Protein AF-A0A1H9XMQ0-F1 (afdb_monomer)

Secondary structure (DSSP, 8-state):
-PPPPPSS-TTSTTHHHHHHHHHHHHHHHHHHHHHHTT--HHHHHHHHHHHHHHHHHHHHHS--GGGGTT-----------------

Foldseek 3Di:
DDQDDQPDDPPDPCSVVSNCVSVVVVLVVVLVVCVVVVDDSVVSVVVVVVVVVVVVVVCVVPPDPVVVPPPPPPPPPDDDDDDDDDD

Solvent-accessible surface area (backbone atoms only — not comparable to full-atom values): 5682 Å² total; per-residue (Å²): 133,76,72,62,77,77,92,50,58,90,90,40,89,57,28,63,57,51,52,50,60,39,45,47,62,56,51,49,52,53,49,52,52,42,39,74,74,70,46,56,66,69,61,52,53,55,48,50,52,53,52,51,51,53,48,52,55,52,48,73,72,52,73,69,77,76,80,72,80,78,81,80,84,74,73,85,85,73,85,74,94,74,79,92,76,89,131

pLDDT: mean 70.75, std 16.01, range [43.44, 92.19]

Mean predicted aligned error: 15.27 Å

Radius of gyration: 23.79 Å; Cα contacts (8 Å, |Δi|>4): 28; chains: 1; bounding box: 79×20×43 Å

Structure (mmCIF, N/CA/C/O backbone):
data_AF-A0A1H9XMQ0-F1
#
_entry.id   AF-A0A1H9XMQ0-F1
#
loop_
_atom_site.group_PDB
_atom_site.id
_atom_site.type_symbol
_atom_site.label_atom_id
_atom_site.label_alt_id
_atom_site.label_comp_id
_atom_site.label_asym_id
_atom_site.label_entity_id
_atom_site.label_seq_id
_atom_site.pdbx_PDB_ins_code
_atom_site.Cartn_x
_atom_site.Cartn_y
_atom_site.Cartn_z
_atom_site.occupancy
_atom_site.B_iso_or_equiv
_atom_site.auth_seq_id
_atom_site.auth_comp_id
_atom_site.auth_asym_id
_atom_site.auth_atom_id
_atom_site.pdbx_PDB_model_num
ATOM 1 N N . MET A 1 1 ? 0.258 -11.325 -3.956 1.00 48.84 1 MET A N 1
ATOM 2 C CA . MET A 1 1 ? -0.166 -10.234 -4.848 1.00 48.84 1 MET A CA 1
ATOM 3 C C . MET A 1 1 ? 1.099 -9.468 -5.149 1.00 48.84 1 MET A C 1
ATOM 5 O O . MET A 1 1 ? 1.670 -8.899 -4.226 1.00 48.84 1 MET A O 1
ATOM 9 N N . ASP A 1 2 ? 1.591 -9.598 -6.371 1.00 58.50 2 ASP A N 1
ATOM 10 C CA . ASP A 1 2 ? 2.926 -9.162 -6.770 1.00 58.50 2 ASP A CA 1
ATOM 11 C C . ASP A 1 2 ? 2.828 -7.822 -7.499 1.00 58.50 2 ASP A C 1
ATOM 13 O O . ASP A 1 2 ? 1.907 -7.609 -8.290 1.00 58.50 2 ASP A O 1
ATOM 17 N N . VAL A 1 3 ? 3.763 -6.915 -7.216 1.00 61.34 3 VAL A N 1
ATOM 18 C CA . VAL A 1 3 ? 3.914 -5.680 -7.991 1.00 61.34 3 VAL A CA 1
ATOM 19 C C . VAL A 1 3 ? 4.412 -6.085 -9.375 1.00 61.34 3 VAL A C 1
ATOM 21 O O . VAL A 1 3 ? 5.433 -6.761 -9.505 1.00 61.34 3 VAL A O 1
ATOM 24 N N . VAL A 1 4 ? 3.650 -5.731 -10.408 1.00 68.75 4 VAL A N 1
ATOM 25 C CA . VAL A 1 4 ? 3.975 -6.087 -11.793 1.00 68.75 4 VAL A CA 1
ATOM 26 C C . VAL A 1 4 ? 5.255 -5.361 -12.208 1.00 68.75 4 VAL A C 1
ATOM 28 O O . VAL A 1 4 ? 5.423 -4.181 -11.902 1.00 68.75 4 VAL A O 1
ATOM 31 N N . SER A 1 5 ? 6.157 -6.059 -12.906 1.00 68.00 5 SER A N 1
ATOM 32 C CA . SER A 1 5 ? 7.380 -5.458 -13.449 1.00 68.00 5 SER A CA 1
ATOM 33 C C . SER A 1 5 ? 7.050 -4.237 -14.318 1.00 68.00 5 SER A C 1
ATOM 35 O O . SER A 1 5 ? 6.045 -4.262 -15.039 1.00 68.00 5 SER A O 1
ATOM 37 N N . PRO A 1 6 ? 7.873 -3.174 -14.276 1.00 69.00 6 PRO A N 1
ATOM 38 C CA . PRO A 1 6 ? 7.588 -1.941 -14.997 1.00 69.00 6 PRO A CA 1
ATOM 39 C C . PRO A 1 6 ? 7.434 -2.217 -16.496 1.00 69.00 6 PRO A C 1
ATOM 41 O O . PRO A 1 6 ? 8.318 -2.781 -17.138 1.00 69.00 6 PRO A O 1
ATOM 44 N N . SER A 1 7 ? 6.292 -1.815 -17.060 1.00 66.44 7 SER A N 1
ATOM 45 C CA . SER A 1 7 ? 6.011 -1.989 -18.493 1.00 66.44 7 SER A CA 1
ATOM 46 C C . SER A 1 7 ? 6.731 -0.957 -19.370 1.00 66.44 7 SER A C 1
ATOM 48 O O . SER A 1 7 ? 6.739 -1.101 -20.593 1.00 66.44 7 SER A O 1
ATOM 50 N N . PHE A 1 8 ? 7.306 0.085 -18.765 1.00 70.44 8 PHE A N 1
ATOM 51 C CA . PHE A 1 8 ? 7.989 1.178 -19.448 1.00 70.44 8 PHE A CA 1
ATOM 52 C C . PHE A 1 8 ? 9.406 1.359 -18.889 1.00 70.44 8 PHE A C 1
ATOM 54 O O . PHE A 1 8 ? 9.644 1.042 -17.724 1.00 70.44 8 PHE A O 1
ATOM 61 N N . PRO A 1 9 ? 10.351 1.874 -19.692 1.00 70.38 9 PRO A N 1
ATOM 62 C CA . PRO A 1 9 ? 11.661 2.272 -19.190 1.00 70.38 9 PRO A CA 1
ATOM 63 C C . PRO A 1 9 ? 11.554 3.509 -18.274 1.00 70.38 9 PRO A C 1
ATOM 65 O O . PRO A 1 9 ? 10.627 4.304 -18.443 1.00 70.38 9 PRO A O 1
ATOM 68 N N . PRO A 1 10 ? 12.527 3.731 -17.368 1.00 70.88 10 PRO A N 1
ATOM 69 C CA . PRO A 1 10 ? 12.507 4.830 -16.389 1.00 70.88 10 PRO A CA 1
ATOM 70 C C . PRO A 1 10 ? 12.466 6.236 -17.015 1.00 70.88 10 PRO A C 1
ATOM 72 O O . PRO A 1 10 ? 12.048 7.190 -16.371 1.00 70.88 10 PRO A O 1
ATOM 75 N N . ASN A 1 11 ? 12.840 6.370 -18.292 1.00 71.75 11 ASN A N 1
ATOM 76 C CA . ASN A 1 11 ? 12.810 7.630 -19.046 1.00 71.75 11 ASN A CA 1
ATOM 77 C C . ASN A 1 11 ? 11.477 7.896 -19.775 1.00 71.75 11 ASN A C 1
ATOM 79 O O . ASN A 1 11 ? 11.383 8.834 -20.568 1.00 71.75 11 ASN A O 1
ATOM 83 N N . HIS A 1 12 ? 10.459 7.055 -19.580 1.00 70.81 12 HIS A N 1
ATOM 84 C CA . HIS A 1 12 ? 9.155 7.208 -20.221 1.00 70.81 12 HIS A CA 1
ATOM 85 C C . HIS A 1 12 ? 8.217 8.050 -19.348 1.00 70.81 12 HIS A C 1
ATOM 87 O O . HIS A 1 12 ? 8.141 7.840 -18.140 1.00 70.81 12 HIS A O 1
ATOM 93 N N . SER A 1 13 ? 7.439 8.951 -19.955 1.00 74.12 13 SER A N 1
ATOM 94 C CA . SER A 1 13 ? 6.441 9.779 -19.248 1.00 74.12 13 SER A CA 1
ATOM 95 C C . SER A 1 13 ? 5.453 8.950 -18.429 1.00 74.12 13 SER A C 1
ATOM 97 O O . SER A 1 13 ? 5.041 9.347 -17.345 1.00 74.12 13 SER A O 1
ATOM 99 N N . ASP A 1 14 ? 5.095 7.782 -18.953 1.00 75.56 14 ASP A N 1
ATOM 100 C CA . ASP A 1 14 ? 4.124 6.874 -18.343 1.00 75.56 14 ASP A CA 1
ATOM 101 C C . ASP A 1 14 ? 4.746 5.888 -17.342 1.00 75.56 14 ASP A C 1
ATOM 103 O O . ASP A 1 14 ? 4.028 5.047 -16.810 1.00 75.56 14 ASP A O 1
ATOM 107 N N . TYR A 1 15 ? 6.054 5.973 -17.059 1.00 75.62 15 TYR A N 1
ATOM 108 C CA . TYR A 1 15 ? 6.696 5.137 -16.037 1.00 75.62 15 TYR A CA 1
ATOM 109 C C . TYR A 1 15 ? 6.070 5.365 -14.657 1.00 75.62 15 TYR A C 1
ATOM 111 O O . TYR A 1 15 ? 5.719 4.415 -13.957 1.00 75.62 15 TYR A O 1
ATOM 119 N N . ASP A 1 16 ? 5.855 6.634 -14.309 1.00 74.81 16 ASP A N 1
ATOM 120 C CA . ASP A 1 16 ? 5.267 7.036 -13.032 1.00 74.81 16 ASP A CA 1
ATOM 121 C C . ASP A 1 16 ? 3.815 6.548 -12.912 1.00 74.81 16 ASP A C 1
ATOM 123 O O . ASP A 1 16 ? 3.425 5.923 -11.927 1.00 74.81 16 ASP A O 1
ATOM 127 N N . LEU A 1 17 ? 3.037 6.722 -13.986 1.00 79.00 17 LEU A N 1
ATOM 128 C CA . LEU A 1 17 ? 1.655 6.253 -14.060 1.00 79.00 17 LEU A CA 1
ATOM 129 C C . LEU A 1 17 ? 1.565 4.722 -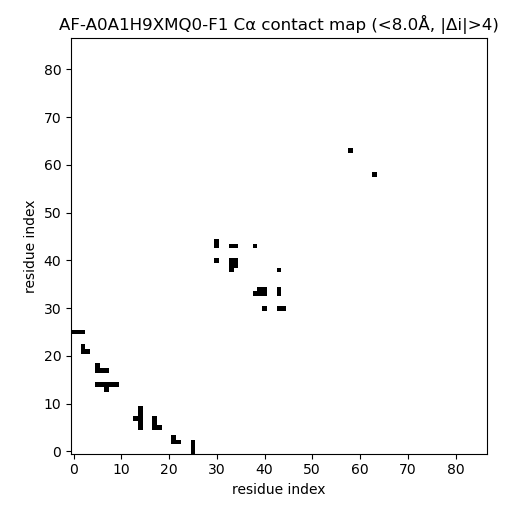13.975 1.00 79.00 17 LEU A C 1
ATOM 131 O O . LEU A 1 17 ? 0.706 4.191 -13.275 1.00 79.00 17 LEU A O 1
ATOM 135 N N . ALA A 1 18 ? 2.455 3.999 -14.655 1.00 78.00 18 ALA A N 1
ATOM 136 C CA . ALA A 1 18 ? 2.497 2.542 -14.594 1.00 78.00 18 ALA A CA 1
ATOM 137 C C . ALA A 1 18 ? 2.870 2.033 -13.196 1.00 78.00 18 ALA A C 1
ATOM 139 O O . ALA A 1 18 ? 2.293 1.048 -12.739 1.00 78.00 18 ALA A O 1
ATOM 140 N N . CYS A 1 19 ? 3.779 2.723 -12.500 1.00 77.50 19 CYS A N 1
ATOM 141 C CA . CYS A 1 19 ? 4.119 2.429 -11.111 1.00 77.50 19 CYS A CA 1
ATOM 142 C C . CYS A 1 19 ? 2.905 2.622 -10.187 1.00 77.50 19 CYS A C 1
ATOM 144 O O . CYS A 1 19 ? 2.568 1.726 -9.413 1.00 77.50 19 CYS A O 1
ATOM 146 N N . GLN A 1 20 ? 2.186 3.740 -10.330 1.00 79.88 20 GLN A N 1
ATOM 147 C CA . GLN A 1 20 ? 0.968 4.011 -9.559 1.00 79.88 20 GLN A CA 1
ATOM 148 C C . GLN A 1 20 ? -0.102 2.932 -9.786 1.00 79.88 20 GLN A C 1
ATOM 150 O O . GLN A 1 20 ? -0.644 2.395 -8.824 1.00 79.88 20 GLN A O 1
ATOM 155 N N . VAL A 1 21 ? -0.35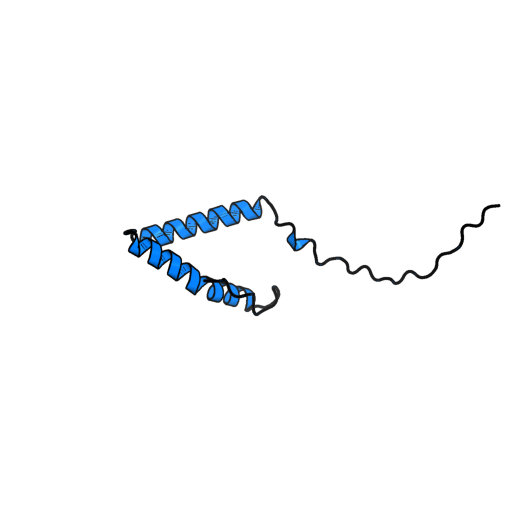9 2.550 -11.042 1.00 82.25 21 VAL A N 1
ATOM 156 C CA . VAL A 1 21 ? -1.343 1.506 -11.384 1.00 82.25 21 VAL A CA 1
ATOM 157 C C . VAL A 1 21 ? -0.930 0.133 -10.845 1.00 82.25 21 VAL A C 1
ATOM 159 O O . VAL A 1 21 ? -1.776 -0.624 -10.371 1.00 82.25 21 VAL A O 1
ATOM 162 N N . ALA A 1 22 ? 0.362 -0.198 -10.886 1.00 80.94 22 ALA A N 1
ATOM 163 C CA . ALA A 1 22 ? 0.868 -1.456 -10.342 1.00 80.94 22 ALA A CA 1
ATOM 164 C C . ALA A 1 22 ? 0.753 -1.526 -8.807 1.00 80.94 22 ALA A C 1
ATOM 166 O O . ALA A 1 22 ? 0.603 -2.619 -8.259 1.00 80.94 22 ALA A O 1
ATOM 167 N N . LEU A 1 23 ? 0.807 -0.378 -8.122 1.00 81.88 23 LEU A N 1
ATOM 168 C CA . LEU A 1 23 ? 0.698 -0.273 -6.665 1.00 81.88 23 LEU A CA 1
ATOM 169 C C . LEU A 1 23 ? -0.740 -0.108 -6.150 1.00 81.88 23 LEU A C 1
ATOM 171 O O . LEU A 1 23 ? -0.996 -0.440 -4.995 1.00 81.88 23 LEU A O 1
ATOM 175 N N . ASP A 1 24 ? -1.681 0.334 -6.982 1.00 82.44 24 ASP A N 1
ATOM 176 C CA . ASP A 1 24 ? -3.076 0.578 -6.590 1.00 82.44 24 ASP A CA 1
ATOM 177 C C . ASP A 1 24 ? -3.757 -0.678 -6.004 1.00 82.44 24 ASP A C 1
ATOM 179 O O . ASP A 1 24 ? -4.190 -0.696 -4.850 1.00 82.44 24 ASP A O 1
ATOM 183 N N . LEU A 1 25 ? -3.736 -1.785 -6.753 1.00 82.62 25 LEU A N 1
ATOM 184 C CA . LEU A 1 25 ? -4.283 -3.082 -6.331 1.00 82.62 25 LEU A CA 1
ATOM 185 C C . LEU A 1 25 ? -3.679 -3.633 -5.022 1.00 82.62 25 LEU A C 1
ATOM 187 O O . LEU A 1 25 ? -4.442 -4.018 -4.130 1.00 82.62 25 LEU A O 1
ATOM 191 N N . PRO A 1 26 ? -2.343 -3.729 -4.860 1.00 85.44 26 PRO A N 1
ATOM 192 C CA . PRO A 1 26 ? -1.763 -4.243 -3.623 1.00 85.44 26 PRO A CA 1
ATOM 193 C C . PRO A 1 26 ? -1.982 -3.306 -2.428 1.00 85.44 26 PRO A C 1
ATOM 195 O O . PRO A 1 26 ? -2.145 -3.797 -1.311 1.00 85.44 26 PRO A O 1
ATOM 198 N N . VAL A 1 27 ? -2.026 -1.985 -2.633 1.00 85.75 27 VAL A N 1
ATOM 199 C CA . VAL A 1 27 ? -2.351 -1.030 -1.562 1.00 85.75 27 VAL A CA 1
ATOM 200 C C . VAL A 1 27 ? -3.798 -1.202 -1.107 1.00 85.75 27 VAL A C 1
ATOM 202 O O . VAL A 1 27 ? -4.052 -1.257 0.098 1.00 85.75 27 VAL A O 1
ATOM 205 N N . GLN A 1 28 ? -4.732 -1.367 -2.044 1.00 87.44 28 GLN A N 1
ATOM 206 C CA . GLN A 1 28 ? -6.132 -1.627 -1.723 1.00 87.44 28 GLN A CA 1
ATOM 207 C C . GLN A 1 28 ? -6.294 -2.891 -0.861 1.00 87.44 28 GLN A C 1
ATOM 209 O O . GLN A 1 28 ? -6.988 -2.855 0.152 1.00 87.44 28 GLN A O 1
ATOM 214 N N . ASP A 1 29 ? -5.584 -3.976 -1.181 1.00 88.38 29 ASP A N 1
ATOM 215 C CA . ASP A 1 29 ? -5.620 -5.216 -0.392 1.00 88.38 29 ASP A CA 1
ATOM 216 C C . ASP A 1 29 ? -5.078 -5.039 1.043 1.00 88.38 29 ASP A C 1
ATOM 218 O O . ASP A 1 29 ? -5.594 -5.626 1.999 1.00 88.38 29 ASP A O 1
ATOM 222 N N . VAL A 1 30 ? -4.044 -4.211 1.231 1.00 87.00 30 VAL A N 1
ATOM 223 C CA . VAL A 1 30 ? -3.536 -3.870 2.572 1.00 87.00 30 VAL A CA 1
ATOM 224 C C . VAL A 1 30 ? -4.585 -3.090 3.364 1.00 87.00 30 VAL A C 1
ATOM 226 O O . VAL A 1 30 ? -4.796 -3.380 4.545 1.00 87.00 30 VAL A O 1
ATOM 229 N N . ILE A 1 31 ? -5.264 -2.141 2.716 1.00 88.06 31 ILE A N 1
ATOM 230 C CA . ILE A 1 31 ? -6.341 -1.364 3.334 1.00 88.06 31 ILE A CA 1
ATOM 231 C C . ILE A 1 31 ? -7.490 -2.290 3.734 1.00 88.06 31 ILE A C 1
ATOM 233 O O . ILE A 1 31 ? -7.913 -2.261 4.889 1.00 88.06 31 ILE A O 1
ATOM 237 N N . ASP A 1 32 ? -7.945 -3.159 2.832 1.00 89.88 32 ASP A N 1
ATOM 238 C CA . ASP A 1 32 ? -9.034 -4.099 3.098 1.00 89.88 32 ASP A CA 1
ATOM 239 C C . ASP A 1 32 ? -8.698 -5.041 4.261 1.00 89.88 32 ASP A C 1
ATOM 241 O O . ASP A 1 32 ? -9.519 -5.242 5.159 1.00 89.88 32 ASP A O 1
ATOM 245 N N . ARG A 1 33 ? -7.468 -5.566 4.329 1.00 90.38 33 ARG A N 1
ATOM 246 C CA . ARG A 1 33 ? -7.025 -6.398 5.462 1.00 90.38 33 ARG A CA 1
ATOM 247 C C . ARG A 1 33 ? -6.998 -5.637 6.782 1.00 90.38 33 ARG A C 1
ATOM 249 O O . ARG A 1 33 ? -7.378 -6.196 7.811 1.00 90.38 33 ARG A O 1
ATOM 256 N N . ALA A 1 34 ? -6.570 -4.378 6.775 1.00 88.44 34 ALA A N 1
ATOM 257 C CA . ALA A 1 34 ? -6.579 -3.552 7.975 1.00 88.44 34 ALA A CA 1
ATOM 258 C C . ALA A 1 34 ? -8.015 -3.230 8.424 1.00 88.44 34 ALA A C 1
ATOM 260 O O . ALA A 1 34 ? -8.329 -3.327 9.611 1.00 88.44 34 ALA A O 1
ATOM 261 N N . VAL A 1 35 ? -8.919 -2.949 7.485 1.00 91.06 35 VAL A N 1
ATOM 262 C CA . VAL A 1 35 ? -10.342 -2.739 7.781 1.00 91.06 35 VAL A CA 1
ATOM 263 C C . VAL A 1 35 ? -10.987 -4.010 8.339 1.00 91.06 35 VAL A C 1
ATOM 265 O O . VAL A 1 35 ? -11.695 -3.947 9.344 1.00 91.06 35 VAL A O 1
ATOM 268 N N . LEU A 1 36 ? -10.686 -5.182 7.771 1.00 91.38 36 LEU A N 1
ATOM 269 C CA . LEU A 1 36 ? -11.149 -6.477 8.289 1.00 91.38 36 LEU A CA 1
ATOM 270 C C . LEU A 1 36 ? -10.623 -6.783 9.697 1.00 91.38 36 LEU A C 1
ATOM 272 O O . LEU A 1 36 ? -11.310 -7.437 10.481 1.00 91.38 36 LEU A O 1
ATOM 276 N N . ALA A 1 37 ? -9.434 -6.292 10.043 1.00 92.06 37 ALA A N 1
ATOM 277 C CA . ALA A 1 37 ? -8.891 -6.374 11.397 1.00 92.06 37 ALA A CA 1
ATOM 278 C C . ALA A 1 37 ? -9.553 -5.387 12.385 1.00 92.06 37 ALA A C 1
ATOM 280 O O . ALA A 1 37 ? -9.245 -5.423 13.577 1.00 92.06 37 ALA A O 1
ATOM 281 N N . GLY A 1 38 ? -10.477 -4.539 11.917 1.00 92.19 38 GLY A N 1
ATOM 282 C CA . GLY A 1 38 ? -11.255 -3.605 12.732 1.00 92.19 38 GLY A CA 1
ATOM 283 C C . GLY A 1 38 ? -10.707 -2.178 12.766 1.00 92.19 38 GLY A C 1
ATOM 284 O O . GLY A 1 38 ? -11.206 -1.362 13.541 1.00 92.19 38 GLY A O 1
ATOM 285 N N . TRP A 1 39 ? -9.702 -1.856 11.948 1.00 91.44 39 TRP A N 1
ATOM 286 C CA . TRP A 1 39 ? -9.182 -0.493 11.838 1.00 91.44 39 TRP A CA 1
ATOM 287 C C . TRP A 1 39 ? -10.082 0.363 10.946 1.00 91.44 39 TRP A C 1
ATOM 289 O O . TRP A 1 39 ? -10.675 -0.117 9.980 1.00 91.44 39 TRP A O 1
ATOM 299 N N . ARG A 1 40 ? -10.191 1.659 11.250 1.00 89.75 40 ARG A N 1
ATOM 300 C CA . ARG A 1 40 ? -10.922 2.587 10.381 1.00 89.75 40 ARG A CA 1
ATOM 301 C C . ARG A 1 40 ? -10.067 2.927 9.170 1.00 89.75 40 ARG A C 1
ATOM 303 O O . ARG A 1 40 ? -8.874 3.181 9.306 1.00 89.75 40 ARG A O 1
ATOM 310 N N . THR A 1 41 ? -10.690 3.000 8.001 1.00 87.94 41 THR A N 1
ATOM 311 C CA . THR A 1 41 ? -10.010 3.304 6.734 1.00 87.94 41 THR A CA 1
ATOM 312 C C . THR A 1 41 ? -9.214 4.614 6.790 1.00 87.94 41 THR A C 1
ATOM 314 O O . THR A 1 41 ? -8.107 4.672 6.268 1.00 87.94 41 THR A O 1
ATOM 317 N N . GLU A 1 42 ? -9.739 5.638 7.473 1.00 89.19 42 GLU A N 1
ATOM 318 C CA . GLU A 1 42 ? -9.062 6.931 7.676 1.00 89.19 42 GLU A CA 1
ATOM 319 C C . GLU A 1 42 ? -7.725 6.793 8.426 1.00 89.19 42 GLU A C 1
ATO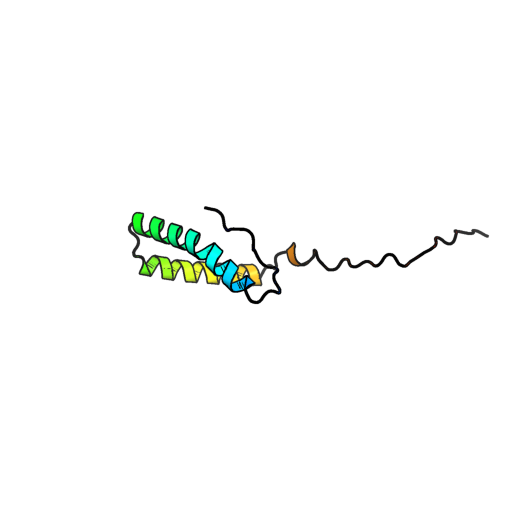M 321 O O . GLU A 1 42 ? -6.714 7.357 8.006 1.00 89.19 42 GLU A O 1
ATOM 326 N N . ASP A 1 43 ? -7.701 5.983 9.489 1.00 88.69 43 ASP A N 1
ATOM 327 C CA . ASP A 1 43 ? -6.513 5.763 10.317 1.00 88.69 43 ASP A CA 1
ATOM 328 C C . ASP A 1 43 ? -5.466 4.949 9.536 1.00 88.69 43 ASP A C 1
ATOM 330 O O . ASP A 1 43 ? -4.268 5.215 9.618 1.00 88.69 43 ASP A O 1
ATOM 334 N N . VAL A 1 44 ? -5.921 3.982 8.731 1.00 89.75 44 VAL A N 1
ATOM 335 C CA . VAL A 1 44 ? -5.057 3.139 7.892 1.00 89.75 44 VAL A CA 1
ATOM 336 C C . VAL A 1 44 ? -4.386 3.952 6.788 1.00 89.75 44 VAL A C 1
ATOM 338 O O . VAL A 1 44 ? -3.180 3.819 6.592 1.00 89.75 44 VAL A O 1
ATOM 341 N N . LEU A 1 45 ? -5.135 4.813 6.094 1.00 87.38 45 LEU A N 1
ATOM 342 C CA . LEU A 1 45 ? -4.587 5.690 5.055 1.00 87.38 45 LEU A CA 1
ATOM 343 C C . LEU A 1 45 ? -3.561 6.668 5.636 1.00 87.38 45 LEU A C 1
ATOM 345 O O . LEU A 1 45 ? -2.466 6.802 5.090 1.00 87.38 45 LEU A O 1
ATOM 349 N N . SER A 1 46 ? -3.871 7.285 6.781 1.00 88.38 46 SER A N 1
ATOM 350 C CA . SER A 1 46 ? -2.932 8.188 7.454 1.00 88.38 46 SER A CA 1
ATOM 351 C C . SER A 1 46 ? -1.656 7.465 7.896 1.00 88.38 46 SER A C 1
ATOM 353 O O . SER A 1 46 ? -0.564 8.014 7.758 1.00 88.38 46 SER A O 1
ATOM 355 N N . ALA A 1 47 ? -1.766 6.235 8.406 1.00 87.75 47 ALA A N 1
ATOM 356 C CA . ALA A 1 47 ? -0.604 5.433 8.772 1.00 87.75 47 ALA A CA 1
ATOM 357 C C . ALA A 1 47 ? 0.227 5.031 7.543 1.00 87.75 47 ALA A C 1
ATOM 359 O O . ALA A 1 47 ? 1.456 5.039 7.605 1.00 87.75 47 ALA A O 1
ATOM 360 N N . LEU A 1 48 ? -0.425 4.706 6.422 1.00 86.81 48 LEU A N 1
ATOM 361 C CA . LEU A 1 48 ? 0.249 4.325 5.184 1.00 86.81 48 LEU A CA 1
ATOM 362 C C . LEU A 1 48 ? 1.083 5.479 4.611 1.00 86.81 48 LEU A C 1
ATOM 364 O O . LEU A 1 48 ? 2.226 5.255 4.212 1.00 86.81 48 LEU A O 1
ATOM 368 N N . GLU A 1 49 ? 0.561 6.710 4.629 1.00 87.12 49 GLU A N 1
ATOM 369 C CA . GLU A 1 49 ? 1.318 7.899 4.218 1.00 87.12 49 GLU A CA 1
ATOM 370 C C . GLU A 1 49 ? 2.571 8.117 5.070 1.00 87.12 49 GLU A C 1
ATOM 372 O O . GLU A 1 49 ? 3.651 8.377 4.537 1.00 87.12 49 GLU A O 1
ATOM 377 N N . GLU A 1 50 ? 2.450 8.008 6.394 1.00 88.12 50 GLU A N 1
ATOM 378 C CA . GLU A 1 50 ? 3.582 8.204 7.301 1.00 88.12 50 GLU A CA 1
ATOM 379 C C . GLU A 1 50 ? 4.643 7.111 7.133 1.00 88.12 50 GLU A C 1
ATOM 381 O O . GLU A 1 50 ? 5.842 7.402 7.117 1.00 88.12 50 GLU A O 1
ATOM 386 N N . VAL A 1 51 ? 4.224 5.860 6.917 1.00 87.00 51 VAL A N 1
ATOM 387 C CA . VAL A 1 51 ? 5.143 4.764 6.589 1.00 87.00 51 VAL A CA 1
ATOM 388 C C . VAL A 1 51 ? 5.847 5.031 5.258 1.00 87.00 51 VAL A C 1
ATOM 390 O O . VAL A 1 51 ? 7.067 4.884 5.190 1.00 87.00 51 VAL A O 1
ATOM 393 N N . ALA A 1 52 ? 5.127 5.467 4.220 1.00 83.56 52 ALA A N 1
ATOM 394 C CA . ALA A 1 52 ? 5.715 5.783 2.920 1.00 83.56 52 ALA A CA 1
ATOM 395 C C . ALA A 1 52 ? 6.747 6.921 3.019 1.00 83.56 52 ALA A C 1
ATOM 397 O O . ALA A 1 52 ? 7.861 6.784 2.512 1.00 83.56 52 ALA A O 1
ATOM 398 N N . LYS A 1 53 ? 6.432 8.002 3.746 1.00 82.44 53 LYS A N 1
ATOM 399 C CA . LYS A 1 53 ? 7.369 9.108 4.016 1.00 82.44 53 LYS A CA 1
ATOM 400 C C . LYS A 1 53 ? 8.599 8.631 4.785 1.00 82.44 53 LYS A C 1
ATOM 402 O O . LYS A 1 53 ? 9.720 8.961 4.411 1.00 82.44 53 LYS A O 1
ATOM 407 N N . SER A 1 54 ? 8.405 7.831 5.834 1.00 78.50 54 SER A N 1
ATOM 408 C CA . SER A 1 54 ? 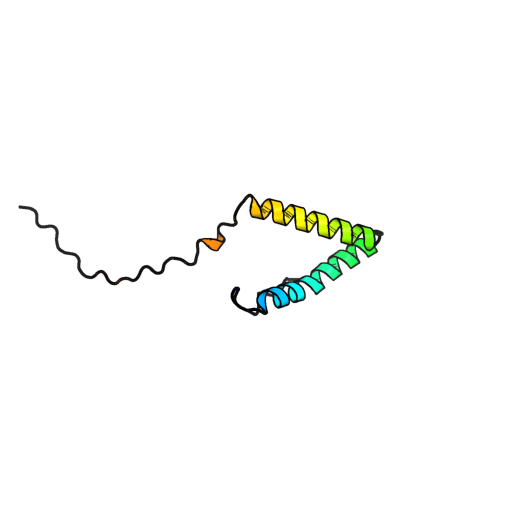9.507 7.283 6.631 1.00 78.50 54 SER A CA 1
ATOM 409 C C . SER A 1 54 ? 10.440 6.410 5.789 1.00 78.50 54 SER A C 1
ATOM 411 O O . SER A 1 54 ? 11.660 6.533 5.902 1.00 78.50 54 SER A O 1
ATOM 413 N N . LYS A 1 55 ? 9.886 5.575 4.902 1.00 77.12 55 LYS A N 1
ATOM 414 C CA . LYS A 1 55 ? 10.670 4.779 3.952 1.00 77.12 55 LYS A CA 1
ATOM 415 C C . LYS A 1 55 ? 11.412 5.665 2.958 1.00 77.12 55 LYS A C 1
ATOM 417 O O . LYS A 1 55 ? 12.605 5.461 2.784 1.00 77.12 55 LYS A O 1
ATOM 422 N N . ALA A 1 56 ? 10.761 6.670 2.374 1.00 77.06 56 ALA A N 1
ATOM 423 C CA . ALA A 1 56 ? 11.412 7.600 1.451 1.00 77.06 56 ALA A CA 1
ATOM 424 C C . ALA A 1 56 ? 12.610 8.318 2.098 1.00 77.06 56 ALA A C 1
ATOM 426 O O . ALA A 1 56 ? 13.670 8.403 1.488 1.00 77.06 56 ALA A O 1
ATOM 427 N N . VAL A 1 57 ? 12.479 8.766 3.352 1.00 73.19 57 VAL A N 1
ATOM 428 C CA . VAL A 1 57 ? 13.592 9.368 4.108 1.00 73.19 57 VAL A CA 1
ATOM 429 C C . VAL A 1 57 ? 14.717 8.360 4.352 1.00 73.19 57 VAL A C 1
ATOM 431 O O . VAL A 1 57 ? 15.886 8.713 4.229 1.00 73.19 57 VAL A O 1
ATOM 434 N N . ALA A 1 58 ? 14.386 7.106 4.671 1.00 71.62 58 ALA A N 1
ATOM 435 C CA . ALA A 1 58 ? 15.386 6.058 4.858 1.00 71.62 58 ALA A CA 1
ATOM 436 C C . ALA A 1 58 ? 16.157 5.754 3.558 1.00 71.62 58 ALA A C 1
ATOM 438 O O . ALA A 1 58 ? 17.381 5.708 3.589 1.00 71.62 58 ALA A O 1
ATOM 439 N N . TYR A 1 59 ? 15.463 5.634 2.422 1.00 62.62 59 TYR A N 1
ATOM 440 C CA . TYR A 1 59 ? 16.080 5.408 1.107 1.00 62.62 59 TYR A CA 1
ATOM 441 C C . TYR A 1 59 ? 16.885 6.612 0.599 1.00 62.62 59 TYR A C 1
ATOM 443 O O . TYR A 1 59 ? 17.889 6.443 -0.077 1.00 62.62 59 TYR A O 1
ATOM 451 N N . GLN A 1 60 ? 16.493 7.841 0.945 1.00 60.19 60 GLN A N 1
ATOM 452 C CA . GLN A 1 60 ? 17.310 9.027 0.654 1.00 60.19 60 GLN A CA 1
ATOM 453 C C . GLN A 1 60 ? 18.610 9.065 1.466 1.00 60.19 60 GLN A C 1
ATOM 455 O O . GLN A 1 60 ? 19.558 9.738 1.063 1.00 60.19 60 GLN A O 1
ATOM 460 N N . HIS A 1 61 ? 18.645 8.407 2.629 1.00 55.88 61 HIS A N 1
ATOM 461 C CA . HIS A 1 61 ? 19.813 8.416 3.502 1.00 55.88 61 HIS A CA 1
ATOM 462 C C . HIS A 1 61 ? 20.818 7.302 3.185 1.00 55.88 61 HIS A C 1
ATOM 464 O O . HIS A 1 61 ? 22.003 7.494 3.448 1.00 55.88 61 HIS A O 1
ATOM 470 N N . ASP A 1 62 ? 20.365 6.194 2.598 1.00 49.59 62 ASP A N 1
ATOM 471 C CA . ASP A 1 62 ? 21.210 5.079 2.166 1.00 49.59 62 ASP A CA 1
ATOM 472 C C . ASP A 1 62 ? 20.896 4.780 0.687 1.00 49.59 62 ASP A C 1
ATOM 474 O O . ASP A 1 62 ? 19.915 4.086 0.402 1.00 49.59 62 ASP A O 1
ATOM 478 N N . PRO A 1 63 ? 21.634 5.392 -0.264 1.00 46.75 63 PRO A N 1
ATOM 479 C CA . PRO A 1 63 ? 21.385 5.202 -1.685 1.00 46.75 63 PRO A CA 1
ATOM 480 C C . PRO A 1 63 ? 21.587 3.729 -2.038 1.00 46.75 63 PRO A C 1
ATOM 482 O O . PRO A 1 63 ? 22.634 3.142 -1.764 1.00 46.75 63 PRO A O 1
ATOM 485 N N . ASP A 1 64 ? 20.549 3.143 -2.622 1.00 46.47 64 ASP A N 1
ATOM 486 C CA . ASP A 1 64 ? 20.539 1.765 -3.084 1.00 46.47 64 ASP A CA 1
ATOM 487 C C . ASP A 1 64 ? 21.664 1.558 -4.130 1.00 46.47 64 ASP A C 1
ATOM 489 O O . ASP A 1 64 ? 21.788 2.364 -5.057 1.00 46.47 64 ASP A O 1
ATOM 493 N N . PRO A 1 65 ? 22.521 0.528 -3.991 1.00 48.06 65 PRO A N 1
ATOM 494 C CA . PRO A 1 65 ? 23.665 0.291 -4.877 1.00 48.06 65 PRO A CA 1
ATOM 495 C C . PRO A 1 65 ? 23.284 -0.116 -6.317 1.00 48.06 65 PRO A C 1
ATOM 497 O O . PRO A 1 65 ? 24.176 -0.312 -7.141 1.00 48.06 65 PRO A O 1
ATOM 500 N N . GLU A 1 66 ? 21.998 -0.262 -6.658 1.00 51.41 66 GLU A N 1
ATOM 501 C CA . GLU A 1 66 ? 21.570 -0.667 -8.008 1.00 51.41 66 GLU A CA 1
ATOM 502 C C . GLU A 1 66 ? 21.661 0.439 -9.086 1.00 51.41 66 GLU A C 1
ATOM 504 O O . GLU A 1 66 ? 21.593 0.116 -10.273 1.00 51.41 66 GLU A O 1
ATOM 509 N N . ASP A 1 67 ? 21.917 1.707 -8.734 1.00 48.03 67 ASP A N 1
ATOM 510 C CA . ASP A 1 67 ? 22.193 2.776 -9.720 1.00 48.03 67 ASP A CA 1
ATOM 511 C C . ASP A 1 67 ? 23.632 2.734 -10.297 1.00 48.03 67 ASP A C 1
ATOM 513 O O . ASP A 1 67 ? 23.941 3.446 -11.254 1.00 48.03 67 ASP A O 1
ATOM 517 N N . GLU A 1 68 ? 24.526 1.877 -9.781 1.00 43.44 68 GLU A N 1
ATOM 518 C CA . GLU A 1 68 ? 25.910 1.743 -10.281 1.00 43.44 68 GLU A CA 1
ATOM 519 C C . GLU A 1 68 ? 26.051 0.843 -11.530 1.00 43.44 68 GLU A C 1
ATOM 521 O O . GLU A 1 68 ? 27.135 0.742 -12.104 1.00 43.44 68 GLU A O 1
ATOM 526 N N . ALA A 1 69 ? 24.982 0.194 -12.008 1.00 49.00 69 ALA A N 1
ATOM 527 C CA . ALA A 1 69 ? 25.082 -0.840 -13.047 1.00 49.00 69 ALA A CA 1
ATOM 528 C C . ALA A 1 69 ? 24.917 -0.361 -14.509 1.00 49.00 69 ALA A C 1
ATOM 530 O O . ALA A 1 69 ? 24.689 -1.196 -15.386 1.00 49.00 69 ALA A O 1
ATOM 531 N N . THR A 1 70 ? 25.011 0.943 -14.819 1.00 44.81 70 THR A N 1
ATOM 5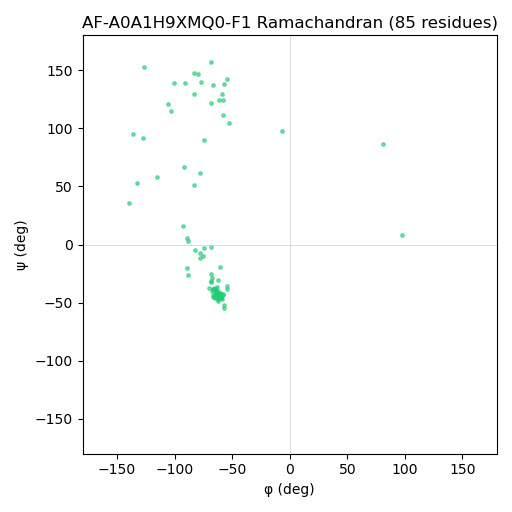32 C CA . THR A 1 70 ? 24.866 1.416 -16.221 1.00 44.81 70 THR A CA 1
ATOM 533 C C . THR A 1 70 ? 25.828 2.532 -16.658 1.00 44.81 70 THR A C 1
ATOM 535 O O . THR A 1 70 ? 25.468 3.354 -17.495 1.00 44.81 70 THR A O 1
ATOM 538 N N . ASP A 1 71 ? 27.075 2.542 -16.182 1.00 46.28 71 ASP A N 1
ATOM 539 C CA . ASP A 1 71 ? 28.144 3.337 -16.822 1.00 46.28 71 ASP A CA 1
ATOM 540 C C . ASP A 1 71 ? 29.417 2.499 -17.020 1.00 46.28 71 ASP A C 1
ATOM 542 O O . ASP A 1 71 ? 30.512 2.846 -16.599 1.00 46.28 71 ASP A O 1
ATOM 546 N N . GLU A 1 72 ? 29.279 1.337 -17.664 1.00 48.50 72 GLU A N 1
ATOM 547 C CA . GLU A 1 72 ? 30.428 0.632 -18.244 1.00 48.50 72 GLU A CA 1
ATOM 548 C C . GLU A 1 72 ? 30.283 0.574 -19.770 1.00 48.50 72 GLU A C 1
ATOM 550 O O . GLU A 1 72 ? 30.276 -0.478 -20.404 1.00 48.50 72 GLU A O 1
ATOM 555 N N . ALA A 1 73 ? 30.181 1.752 -20.391 1.00 50.28 73 ALA A N 1
ATOM 556 C CA . ALA A 1 73 ? 30.553 1.928 -21.791 1.00 50.28 73 ALA A CA 1
ATOM 557 C C . ALA A 1 73 ? 32.088 2.019 -21.892 1.00 50.28 73 ALA A C 1
ATOM 559 O O . ALA A 1 73 ? 32.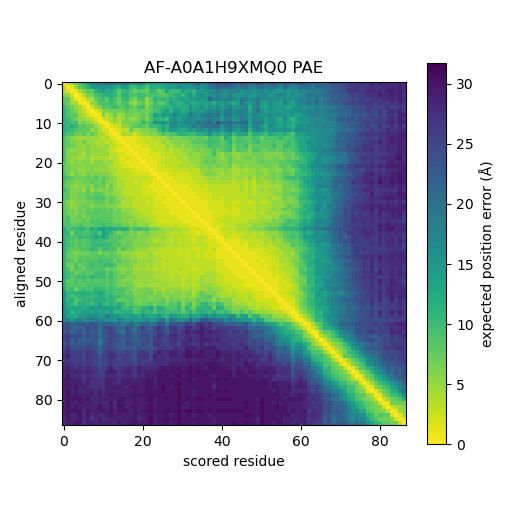648 3.034 -22.306 1.00 50.28 73 ALA A O 1
ATOM 560 N N . VAL A 1 74 ? 32.789 0.953 -21.492 1.00 50.97 74 VAL A N 1
ATOM 561 C CA . VAL A 1 74 ? 34.201 0.767 -21.845 1.00 50.97 74 VAL A CA 1
ATOM 562 C C . VAL A 1 74 ? 34.265 0.360 -23.310 1.00 50.97 74 VAL A C 1
ATOM 564 O O . VAL A 1 74 ? 34.186 -0.809 -23.669 1.00 50.97 74 VAL A O 1
ATOM 567 N N . ASP A 1 75 ? 34.354 1.364 -24.174 1.00 49.84 75 ASP A N 1
ATOM 568 C CA . ASP A 1 75 ? 34.649 1.220 -25.595 1.00 49.84 75 ASP A CA 1
ATOM 569 C C . ASP A 1 75 ? 36.006 0.496 -25.748 1.00 49.84 75 ASP A C 1
ATOM 571 O O . ASP A 1 75 ? 37.045 1.064 -25.391 1.00 49.84 75 ASP A O 1
ATOM 575 N N . PRO A 1 76 ? 36.073 -0.759 -26.240 1.00 52.62 76 PRO A N 1
ATOM 576 C CA . PRO A 1 76 ? 37.338 -1.465 -26.392 1.00 52.62 76 PRO A CA 1
ATOM 577 C C . PRO A 1 76 ? 38.020 -1.054 -27.705 1.00 52.62 76 PRO A C 1
ATOM 579 O O . PRO A 1 76 ? 38.439 -1.900 -28.494 1.00 52.62 76 PRO A O 1
ATOM 582 N N . THR A 1 77 ? 38.164 0.249 -27.957 1.00 53.16 77 THR A N 1
ATOM 583 C CA . THR A 1 77 ? 39.069 0.765 -28.990 1.00 53.16 77 THR A CA 1
ATOM 584 C C . THR A 1 77 ? 40.434 1.066 -28.367 1.00 53.16 77 THR A C 1
ATOM 586 O O . THR A 1 77 ? 40.893 2.192 -28.218 1.00 53.16 77 THR A 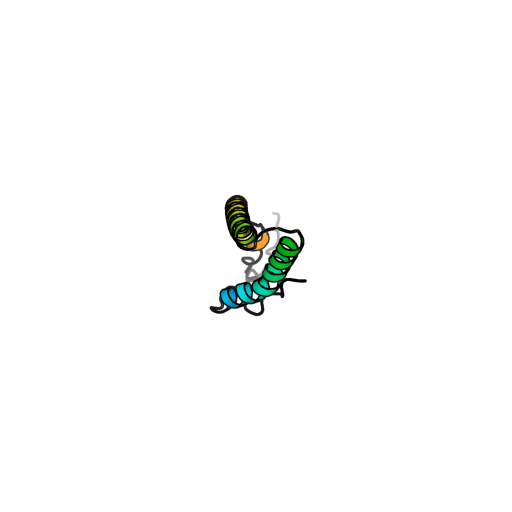O 1
ATOM 589 N N . THR A 1 78 ? 41.122 0.017 -27.924 1.00 54.78 78 THR A N 1
ATOM 590 C CA . THR A 1 78 ? 42.567 0.082 -27.668 1.00 54.78 78 THR A CA 1
ATOM 591 C C . THR A 1 78 ? 43.207 -1.175 -28.236 1.00 54.78 78 THR A C 1
ATOM 593 O O . THR A 1 78 ? 43.213 -2.219 -27.581 1.00 54.78 78 THR A O 1
ATOM 596 N N . PRO A 1 79 ? 43.726 -1.129 -29.474 1.00 50.62 79 PRO A N 1
ATOM 597 C CA . PRO A 1 79 ? 44.496 -2.233 -29.998 1.00 50.62 79 PRO A CA 1
ATOM 598 C C . PRO A 1 79 ? 45.958 -2.165 -29.529 1.00 50.62 79 PRO A C 1
ATOM 600 O O . PRO A 1 79 ? 46.567 -1.102 -29.444 1.00 50.62 79 PRO A O 1
ATOM 603 N N . ALA A 1 80 ? 46.506 -3.370 -29.360 1.00 47.44 80 ALA A N 1
ATOM 604 C CA . ALA A 1 80 ? 47.912 -3.758 -29.470 1.00 47.44 80 ALA A CA 1
ATOM 605 C C . ALA A 1 80 ? 48.860 -3.490 -28.283 1.00 47.44 80 ALA A C 1
ATOM 607 O O . ALA A 1 80 ? 49.660 -2.557 -28.258 1.00 47.44 80 ALA A O 1
ATOM 608 N N . PHE A 1 81 ? 48.864 -4.476 -27.378 1.00 53.66 81 PHE A N 1
ATOM 609 C CA . PHE A 1 81 ? 50.057 -5.209 -26.928 1.00 53.66 81 PHE A CA 1
ATOM 610 C C . PHE A 1 81 ? 51.336 -4.849 -27.714 1.00 53.66 81 PHE A C 1
ATOM 612 O O . PHE A 1 81 ? 51.579 -5.377 -28.799 1.00 53.66 81 PHE A O 1
ATOM 619 N N . SER A 1 82 ? 52.157 -3.956 -27.161 1.00 52.78 82 SER A N 1
ATOM 620 C CA . SER A 1 82 ? 53.538 -3.754 -27.606 1.00 52.78 82 SER A CA 1
ATOM 621 C C . SER A 1 82 ? 54.472 -4.359 -26.571 1.00 52.78 82 SER A C 1
ATOM 623 O O . SER A 1 82 ? 54.410 -4.042 -25.384 1.00 52.78 82 SER A O 1
ATOM 625 N N . GLY A 1 83 ? 55.261 -5.313 -27.057 1.00 56.53 83 GLY A N 1
ATOM 626 C CA . GLY A 1 83 ? 56.084 -6.219 -26.281 1.00 56.53 83 GLY A CA 1
ATOM 627 C C . GLY A 1 83 ? 57.082 -5.526 -25.364 1.00 56.53 83 GLY A C 1
ATOM 628 O O . GLY A 1 83 ? 57.775 -4.582 -25.734 1.00 56.53 83 GLY A O 1
ATOM 629 N N . PHE A 1 84 ? 57.173 -6.095 -24.171 1.00 46.75 84 PHE A N 1
ATOM 630 C CA . PHE A 1 84 ? 58.313 -6.014 -23.278 1.00 46.75 84 PHE A CA 1
ATOM 631 C C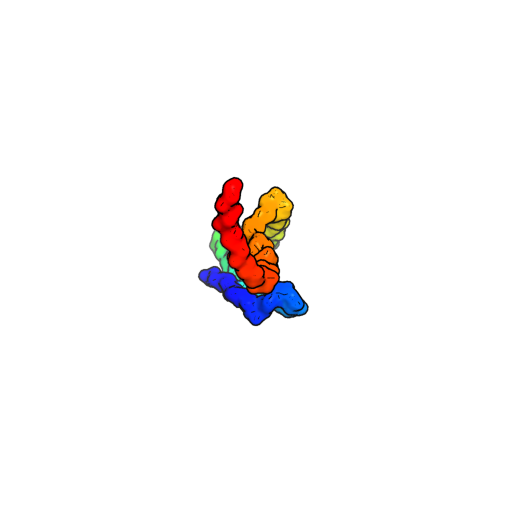 . PHE A 1 84 ? 59.590 -6.433 -24.032 1.00 46.75 84 PHE A C 1
ATOM 633 O O . PHE A 1 84 ? 59.804 -7.620 -24.280 1.00 46.75 84 PHE A O 1
ATOM 640 N N . SER A 1 85 ? 60.428 -5.466 -24.407 1.00 57.69 85 SER A N 1
ATOM 641 C CA . SER A 1 85 ? 61.831 -5.707 -24.753 1.00 57.69 85 SER A CA 1
ATOM 642 C C . SER A 1 85 ? 62.687 -5.254 -23.579 1.00 57.69 85 SER A C 1
ATOM 644 O O . SER A 1 85 ? 62.705 -4.073 -23.236 1.00 57.69 85 SER A O 1
ATOM 646 N N . VAL A 1 86 ? 63.358 -6.222 -22.957 1.00 52.00 86 VAL A N 1
ATOM 647 C CA . VAL A 1 86 ? 64.489 -5.990 -22.060 1.00 52.00 86 VAL A CA 1
ATOM 648 C C . VAL A 1 86 ? 65.738 -5.828 -22.934 1.00 52.00 86 VAL A C 1
ATOM 650 O O . VAL A 1 86 ? 65.954 -6.655 -23.823 1.00 52.00 86 VAL A O 1
ATOM 653 N N . ASP A 1 87 ? 66.503 -4.762 -22.713 1.00 54.78 87 ASP A N 1
ATOM 654 C CA . ASP A 1 87 ? 67.908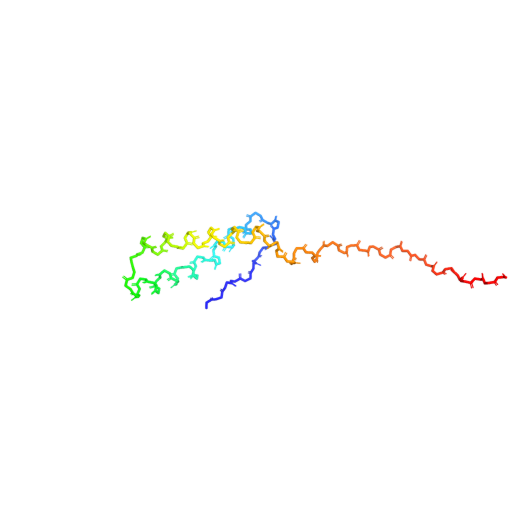 -4.632 -23.130 1.00 54.78 87 ASP A CA 1
ATOM 655 C C . ASP A 1 87 ? 68.755 -4.503 -21.860 1.00 54.78 87 ASP A C 1
ATOM 657 O O . ASP A 1 87 ? 68.408 -3.634 -21.021 1.00 54.78 87 ASP A O 1
#

Sequence (87 aa):
MDVVSPSFPPNHSDYDLACQVALDLPVQDVIDRAVLAGWRTEDVLSALEEVAKSKAVAYQHDPDPEDEATDEAVDPTTPAFSGFSVD